Protein AF-A0A7U6KPA4-F1 (afdb_monomer)

Sequence (89 aa):
MRLYGEAHMRFHKLKLVDGEEAINNLDCAFEAKLEAFHSLYDVTQDGFDYFSHGDTALLILLRNAVHHRNHLLFKSWNQDIGLNNGYKK

Structure (mmCIF, N/CA/C/O backbone):
data_AF-A0A7U6KPA4-F1
#
_entry.id   AF-A0A7U6KPA4-F1
#
loop_
_atom_site.group_PDB
_atom_site.id
_atom_site.type_symbol
_atom_site.label_atom_id
_atom_site.label_alt_id
_atom_site.label_comp_id
_atom_site.label_asym_id
_atom_site.label_entity_id
_atom_site.label_seq_id
_atom_site.pdbx_PDB_ins_code
_atom_site.Cartn_x
_atom_site.Cartn_y
_atom_site.Cartn_z
_atom_site.occupancy
_atom_site.B_iso_or_equiv
_atom_site.auth_seq_id
_atom_site.auth_comp_id
_atom_site.auth_asym_id
_atom_site.auth_atom_id
_atom_site.pdbx_PDB_model_num
ATOM 1 N N . MET A 1 1 ? -2.487 -9.704 -4.444 1.00 77.38 1 MET A N 1
ATOM 2 C CA . MET A 1 1 ? -3.909 -9.267 -4.469 1.00 77.38 1 MET A CA 1
ATOM 3 C C . MET A 1 1 ? -4.797 -9.949 -3.427 1.00 77.38 1 MET A C 1
ATOM 5 O O . MET A 1 1 ? -5.559 -9.233 -2.790 1.00 77.38 1 MET A O 1
ATOM 9 N N . ARG A 1 2 ? -4.690 -11.273 -3.211 1.00 88.56 2 ARG A N 1
ATOM 10 C CA . ARG A 1 2 ? -5.539 -12.031 -2.267 1.00 88.56 2 ARG A CA 1
ATOM 11 C C . ARG A 1 2 ? -5.584 -11.453 -0.844 1.00 88.56 2 ARG A C 1
ATOM 13 O O . ARG A 1 2 ? -6.665 -11.140 -0.368 1.00 88.56 2 ARG A O 1
ATOM 20 N N . LEU A 1 3 ? -4.421 -11.256 -0.215 1.00 86.44 3 LEU A N 1
ATOM 21 C CA . LEU A 1 3 ? -4.321 -10.822 1.189 1.00 86.44 3 LEU A CA 1
ATOM 22 C C . LEU A 1 3 ? -5.057 -9.506 1.468 1.00 86.44 3 LEU A C 1
ATOM 24 O O . LEU A 1 3 ? -5.805 -9.406 2.430 1.00 86.44 3 LEU A O 1
ATOM 28 N N . TYR A 1 4 ? -4.917 -8.520 0.584 1.00 88.38 4 TYR A N 1
ATOM 29 C CA . TYR A 1 4 ? -5.654 -7.264 0.710 1.00 88.38 4 TYR A CA 1
ATOM 30 C C . TYR A 1 4 ? -7.161 -7.440 0.543 1.00 88.38 4 TYR A C 1
ATOM 32 O O . TYR A 1 4 ? -7.925 -6.812 1.263 1.00 88.38 4 TYR A O 1
ATOM 40 N N . GLY A 1 5 ? -7.599 -8.288 -0.393 1.00 89.00 5 GLY A N 1
ATOM 41 C CA . GLY A 1 5 ? -9.022 -8.593 -0.548 1.00 89.00 5 GLY A CA 1
ATOM 42 C C . GLY A 1 5 ? -9.594 -9.244 0.711 1.00 89.00 5 GLY A C 1
ATOM 43 O O . GLY A 1 5 ? -10.644 -8.837 1.195 1.00 89.00 5 GLY A O 1
ATOM 44 N N . GLU A 1 6 ? -8.872 -10.202 1.292 1.00 90.81 6 GLU A N 1
ATOM 45 C CA . GLU A 1 6 ? -9.257 -10.856 2.547 1.00 90.81 6 GLU A CA 1
ATOM 46 C C . GLU A 1 6 ? -9.297 -9.871 3.725 1.00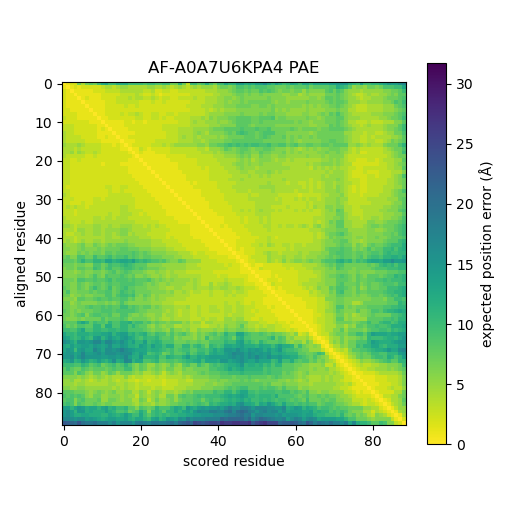 90.81 6 GLU A C 1
ATOM 48 O O . GLU A 1 6 ? -10.278 -9.858 4.472 1.00 90.81 6 GLU A O 1
ATOM 53 N N . ALA A 1 7 ? -8.277 -9.016 3.867 1.00 90.62 7 ALA A N 1
ATOM 54 C CA . ALA A 1 7 ? -8.233 -7.969 4.888 1.00 90.62 7 ALA A CA 1
ATOM 55 C C . ALA A 1 7 ? -9.405 -6.989 4.735 1.00 90.62 7 ALA A C 1
ATOM 57 O O . ALA A 1 7 ? -10.105 -6.702 5.704 1.00 90.62 7 ALA A O 1
ATOM 58 N N . HIS A 1 8 ? -9.691 -6.551 3.507 1.00 91.62 8 HIS A N 1
ATOM 59 C CA . HIS A 1 8 ? -10.805 -5.657 3.207 1.00 91.62 8 HIS A CA 1
ATOM 60 C C . HIS A 1 8 ? -12.165 -6.282 3.549 1.00 91.62 8 HIS A C 1
ATOM 62 O O . HIS A 1 8 ? -12.996 -5.647 4.193 1.00 91.62 8 HIS A O 1
ATOM 68 N N . MET A 1 9 ? -12.381 -7.554 3.199 1.00 92.44 9 MET A N 1
ATOM 69 C CA . MET A 1 9 ? -13.624 -8.271 3.520 1.00 92.44 9 MET A CA 1
ATOM 70 C C . MET A 1 9 ? -13.836 -8.438 5.031 1.00 92.44 9 MET A C 1
ATOM 72 O O . MET A 1 9 ? -14.971 -8.435 5.509 1.00 92.44 9 MET A O 1
ATOM 76 N N . ARG A 1 10 ? -12.753 -8.594 5.801 1.00 91.88 10 ARG A N 1
ATOM 77 C CA . ARG A 1 10 ? -12.805 -8.743 7.265 1.00 91.88 10 ARG A CA 1
ATOM 78 C C . ARG A 1 10 ? -12.860 -7.408 8.005 1.00 91.88 10 ARG A C 1
ATOM 80 O O . ARG A 1 10 ? -13.316 -7.384 9.148 1.00 91.88 10 ARG A O 1
ATOM 87 N N . PHE A 1 11 ? -12.462 -6.317 7.351 1.00 91.75 11 PHE A N 1
ATOM 88 C CA . PHE A 1 11 ? -12.306 -4.993 7.948 1.00 91.75 11 PHE A CA 1
ATOM 89 C C . PHE A 1 11 ? -13.534 -4.539 8.734 1.00 91.75 11 PHE A C 1
ATOM 91 O O . PHE A 1 11 ? -13.403 -4.139 9.884 1.00 91.75 11 PHE A O 1
ATOM 98 N 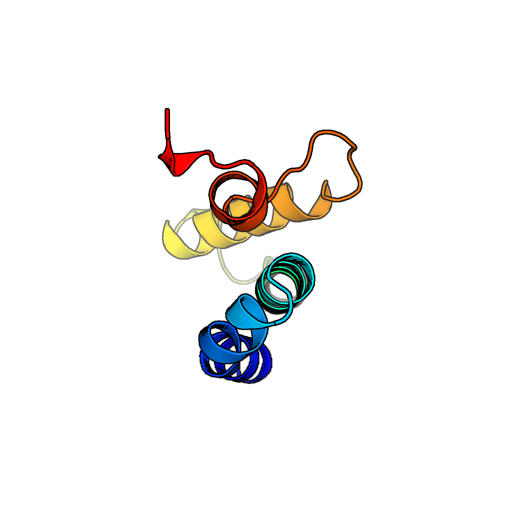N . HIS A 1 12 ? -14.737 -4.641 8.156 1.00 90.00 12 HIS A N 1
ATOM 99 C CA . HIS A 1 12 ? -15.951 -4.144 8.812 1.00 90.00 12 HIS A CA 1
ATOM 100 C C . HIS A 1 12 ? -16.223 -4.840 10.151 1.00 90.00 12 HIS A C 1
ATOM 102 O O . HIS A 1 12 ? -16.568 -4.181 11.125 1.00 90.00 12 HIS A O 1
ATOM 108 N N . LYS A 1 13 ? -16.028 -6.162 10.213 1.00 93.06 13 LYS A N 1
ATOM 109 C CA . LYS A 1 13 ? -16.232 -6.931 11.446 1.00 93.06 13 LYS A CA 1
ATOM 110 C C . LYS A 1 13 ? -15.140 -6.639 12.467 1.00 93.06 13 LYS A C 1
ATOM 112 O O . LYS A 1 13 ? -15.449 -6.441 13.635 1.00 93.06 13 LYS A O 1
ATOM 117 N N . LEU A 1 14 ? -13.884 -6.601 12.019 1.00 91.19 14 LEU A N 1
ATOM 118 C CA . LEU A 1 14 ? -12.743 -6.383 12.902 1.00 91.19 14 LEU A CA 1
ATOM 119 C C . LEU A 1 14 ? -12.760 -4.970 13.487 1.00 91.19 14 LEU A C 1
ATOM 121 O O . LEU A 1 14 ? -12.607 -4.830 14.687 1.00 91.19 14 LEU A O 1
ATOM 125 N N . LYS A 1 15 ? -13.091 -3.951 12.686 1.00 92.00 15 LYS A N 1
ATOM 126 C CA . LYS A 1 15 ? -13.168 -2.549 13.119 1.00 92.00 15 LYS A CA 1
ATOM 127 C C . LYS A 1 15 ? -14.139 -2.314 14.284 1.00 92.00 15 LYS A C 1
ATOM 129 O O . LYS A 1 15 ? -13.926 -1.394 15.065 1.00 92.00 15 LYS A O 1
ATOM 134 N N . LEU A 1 16 ? -15.214 -3.100 14.382 1.00 91.06 16 LEU A N 1
ATOM 135 C CA . LEU A 1 16 ? -16.190 -2.991 15.476 1.00 91.06 16 LEU A CA 1
ATOM 136 C C . LEU A 1 16 ? -15.646 -3.509 16.813 1.00 91.06 16 LEU A C 1
ATOM 138 O O . LEU A 1 16 ? -16.150 -3.119 17.861 1.00 91.06 16 LEU A O 1
ATOM 142 N N . VAL A 1 17 ? -14.655 -4.400 16.763 1.00 93.19 17 VAL A N 1
ATOM 143 C CA . VAL A 1 17 ? -14.010 -4.996 17.937 1.00 93.19 17 VAL A CA 1
ATOM 144 C C . VAL A 1 17 ? -12.720 -4.246 18.260 1.00 93.19 17 VAL A C 1
ATOM 146 O O . VAL A 1 17 ? -12.513 -3.843 19.399 1.00 93.19 17 VAL A O 1
ATOM 149 N N . ASP A 1 18 ? -11.890 -4.035 17.241 1.00 91.75 18 ASP A N 1
ATOM 150 C CA . ASP A 1 18 ? -10.595 -3.375 17.303 1.00 91.75 18 ASP A CA 1
ATOM 151 C C . ASP A 1 18 ? -10.346 -2.581 16.008 1.00 91.75 18 ASP A C 1
ATOM 153 O O . ASP A 1 18 ? -10.041 -3.123 14.939 1.00 91.75 18 ASP A O 1
ATOM 157 N N . GLY A 1 19 ? -10.531 -1.263 16.097 1.00 88.62 19 GLY A N 1
ATOM 158 C CA . GLY A 1 19 ? -10.337 -0.350 14.974 1.00 88.62 19 GLY A CA 1
ATOM 159 C C . GLY A 1 19 ? -8.875 -0.176 14.574 1.00 88.62 19 GLY A C 1
ATOM 160 O O . GLY A 1 19 ? -8.601 0.004 13.387 1.00 88.62 19 GLY A O 1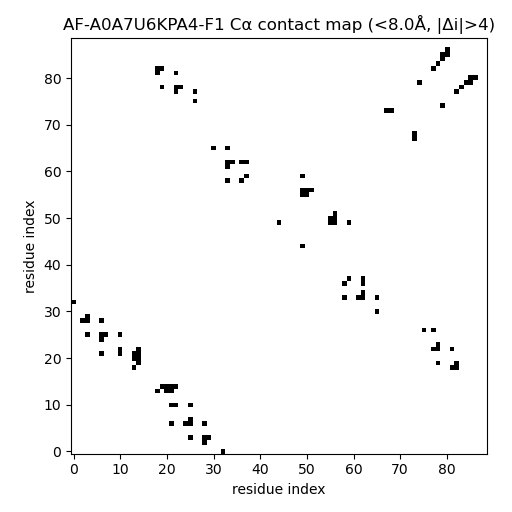
ATOM 161 N N . GLU A 1 20 ? -7.953 -0.238 15.534 1.00 89.50 20 GLU A N 1
ATOM 162 C CA . GLU A 1 20 ? -6.523 -0.045 15.294 1.00 89.50 20 GLU A CA 1
ATOM 163 C C . GLU A 1 20 ? -5.963 -1.233 14.515 1.00 89.50 20 GLU A C 1
ATOM 165 O O . GLU A 1 20 ? -5.398 -1.053 13.434 1.00 89.50 20 GLU A O 1
ATOM 170 N N . GLU A 1 21 ? 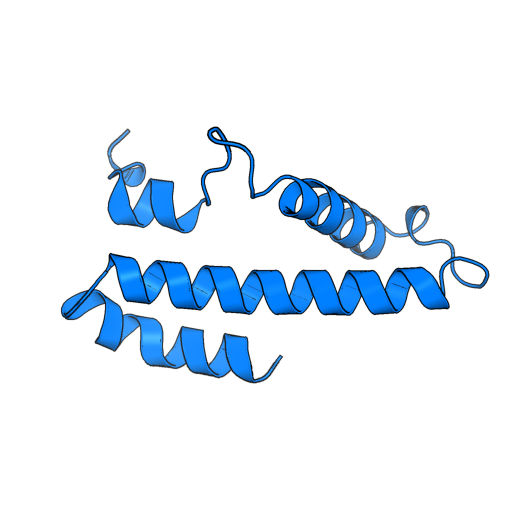-6.238 -2.448 14.987 1.00 89.38 21 GLU A N 1
ATOM 171 C CA . GLU A 1 21 ? -5.816 -3.685 14.331 1.00 89.38 21 GLU A CA 1
ATOM 172 C C . GLU A 1 21 ? -6.469 -3.845 12.947 1.00 89.38 21 GLU A C 1
ATOM 174 O O . GLU A 1 21 ? -5.832 -4.291 11.989 1.00 89.38 21 GLU A O 1
ATOM 179 N N . ALA A 1 22 ? -7.733 -3.434 12.785 1.00 91.56 22 ALA A N 1
ATOM 180 C CA . ALA A 1 22 ? -8.397 -3.444 11.482 1.00 91.56 22 ALA A CA 1
ATOM 181 C C . ALA A 1 22 ? -7.710 -2.527 10.458 1.00 91.56 22 ALA A C 1
ATOM 183 O O . ALA A 1 22 ? -7.544 -2.914 9.298 1.00 91.56 22 ALA A O 1
ATOM 184 N N . ILE A 1 23 ? -7.325 -1.320 10.876 1.00 90.25 23 ILE A N 1
ATOM 185 C CA . ILE A 1 23 ? -6.638 -0.341 10.026 1.00 90.25 23 ILE A CA 1
ATOM 186 C C . ILE A 1 23 ? -5.223 -0.814 9.705 1.00 90.25 23 ILE A C 1
ATOM 188 O O . ILE A 1 23 ? -4.852 -0.850 8.533 1.00 90.25 23 ILE A O 1
ATOM 192 N N . ASN A 1 24 ? -4.479 -1.261 10.716 1.00 89.56 24 ASN A N 1
ATOM 193 C CA . ASN A 1 24 ? -3.111 -1.736 10.556 1.00 89.56 24 ASN A CA 1
ATOM 194 C C . ASN A 1 24 ? -3.033 -2.925 9.582 1.00 89.56 24 ASN A C 1
ATOM 196 O O . ASN A 1 24 ? -2.211 -2.938 8.670 1.00 89.56 24 ASN A O 1
ATOM 200 N N . ASN A 1 25 ? -3.961 -3.882 9.688 1.00 90.31 25 ASN A N 1
ATOM 201 C CA . ASN A 1 25 ? -4.032 -5.016 8.764 1.00 90.31 25 ASN A CA 1
ATOM 202 C C . ASN A 1 25 ? -4.294 -4.598 7.311 1.00 90.31 25 ASN A C 1
ATOM 204 O O . ASN A 1 25 ? -3.724 -5.177 6.381 1.00 90.31 25 ASN A O 1
ATOM 208 N N . LEU A 1 26 ? -5.167 -3.610 7.097 1.00 90.12 26 LEU A N 1
ATOM 209 C CA . LEU A 1 26 ? -5.468 -3.114 5.757 1.00 90.12 26 LEU A CA 1
ATOM 210 C C . LEU A 1 26 ? -4.267 -2.370 5.156 1.00 90.12 26 LEU A C 1
ATOM 212 O O . LEU A 1 26 ? -3.949 -2.579 3.982 1.00 90.12 26 LEU A O 1
ATOM 216 N N . ASP A 1 27 ? -3.594 -1.555 5.969 1.00 88.19 27 ASP A N 1
ATOM 217 C CA . ASP A 1 27 ? -2.405 -0.800 5.579 1.00 88.19 27 ASP A CA 1
ATOM 218 C C . ASP A 1 27 ? -1.241 -1.743 5.253 1.00 88.19 27 ASP A C 1
ATOM 220 O O . ASP A 1 27 ? -0.721 -1.697 4.138 1.00 88.19 27 ASP A O 1
ATOM 224 N N . CYS A 1 28 ? -0.917 -2.699 6.130 1.00 87.69 28 CYS A N 1
ATOM 225 C CA . CYS A 1 28 ? 0.117 -3.706 5.870 1.00 87.69 28 CYS A CA 1
ATOM 226 C C . CYS A 1 28 ? -0.171 -4.540 4.611 1.00 87.69 28 CYS A C 1
ATOM 228 O O . CYS A 1 28 ? 0.734 -4.837 3.828 1.00 87.69 28 CYS A O 1
ATOM 230 N N . ALA A 1 29 ? -1.433 -4.905 4.360 1.00 89.88 29 ALA A N 1
ATOM 231 C CA . ALA A 1 29 ? -1.791 -5.642 3.150 1.00 89.88 29 ALA A CA 1
ATOM 232 C C . ALA A 1 29 ? -1.665 -4.797 1.868 1.00 89.88 29 ALA A C 1
ATOM 234 O O . ALA A 1 29 ? -1.469 -5.357 0.783 1.00 89.88 29 ALA A O 1
ATOM 235 N N . PHE A 1 30 ? -1.805 -3.472 1.962 1.00 86.62 30 PHE A N 1
ATOM 236 C CA . PHE A 1 30 ? -1.555 -2.550 0.855 1.00 86.62 30 PHE A CA 1
ATOM 237 C C . PHE A 1 30 ? -0.054 -2.339 0.634 1.00 86.62 30 PHE A C 1
ATOM 239 O O . PHE A 1 30 ? 0.405 -2.435 -0.503 1.00 86.62 30 PHE A O 1
ATOM 246 N N . GLU A 1 31 ? 0.719 -2.160 1.706 1.00 85.50 31 GLU A N 1
ATOM 247 C CA . GLU A 1 31 ? 2.184 -2.076 1.660 1.00 85.50 31 GLU A CA 1
ATOM 248 C C . GLU A 1 31 ? 2.793 -3.306 0.981 1.00 85.50 31 GLU A C 1
ATOM 250 O O . GLU A 1 31 ? 3.584 -3.171 0.052 1.00 85.50 31 GLU A O 1
ATOM 255 N N . ALA A 1 32 ? 2.339 -4.510 1.340 1.00 87.25 32 ALA A N 1
ATOM 256 C CA . ALA A 1 32 ? 2.798 -5.746 0.709 1.00 87.25 32 ALA A CA 1
ATOM 257 C C . ALA A 1 32 ? 2.554 -5.781 -0.815 1.00 87.25 32 ALA A C 1
ATOM 259 O O . ALA A 1 32 ? 3.287 -6.448 -1.546 1.00 87.25 32 ALA A O 1
ATOM 260 N N . LYS A 1 33 ? 1.536 -5.070 -1.328 1.00 86.38 33 LYS A N 1
ATOM 261 C CA . LYS A 1 33 ? 1.349 -4.921 -2.782 1.00 86.38 33 LYS A CA 1
ATOM 262 C C . LYS A 1 33 ? 2.378 -3.980 -3.382 1.00 86.38 33 LYS A C 1
ATOM 264 O O . LYS A 1 33 ? 2.903 -4.287 -4.446 1.00 86.38 33 LYS A O 1
ATOM 269 N N . LEU A 1 34 ? 2.621 -2.841 -2.740 1.00 85.94 34 LEU A N 1
ATOM 270 C CA . LEU A 1 34 ? 3.601 -1.868 -3.214 1.00 85.94 34 LEU A CA 1
ATOM 271 C C . LEU A 1 34 ? 5.010 -2.464 -3.212 1.00 85.94 34 LEU A C 1
ATOM 273 O O . LEU A 1 34 ? 5.749 -2.244 -4.164 1.00 85.94 34 LEU A O 1
ATOM 277 N N . GLU A 1 35 ? 5.337 -3.304 -2.229 1.00 84.69 35 GLU A N 1
ATOM 278 C CA . GLU A 1 35 ? 6.603 -4.042 -2.207 1.00 84.69 35 GLU A CA 1
ATOM 279 C C . GLU A 1 35 ? 6.695 -5.065 -3.351 1.00 84.69 35 GLU A C 1
ATOM 281 O O . GLU A 1 35 ? 7.727 -5.194 -4.001 1.00 84.69 35 GLU A O 1
ATOM 286 N N . ALA A 1 36 ? 5.598 -5.748 -3.690 1.00 86.75 36 ALA A N 1
ATOM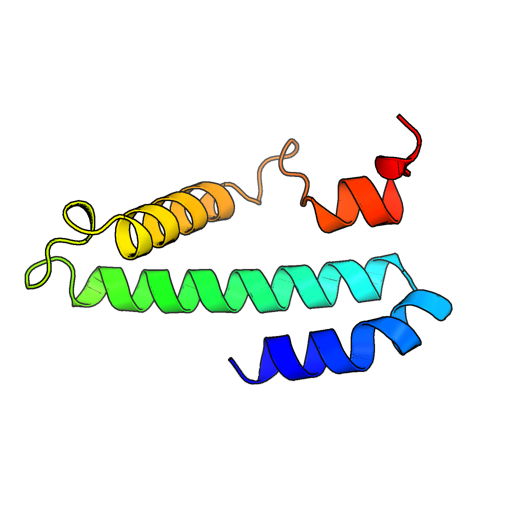 287 C CA . ALA A 1 36 ? 5.586 -6.624 -4.861 1.00 86.75 36 ALA A CA 1
ATOM 288 C C . ALA A 1 36 ? 5.771 -5.842 -6.180 1.00 86.75 36 ALA A C 1
ATOM 290 O O . ALA A 1 36 ? 6.445 -6.323 -7.089 1.00 86.75 36 ALA A O 1
ATOM 291 N N . PHE A 1 37 ? 5.205 -4.632 -6.287 1.00 85.25 37 PHE A N 1
ATOM 292 C CA . PHE A 1 37 ? 5.445 -3.742 -7.430 1.00 85.25 37 PHE A CA 1
ATOM 293 C C . PHE A 1 37 ? 6.883 -3.232 -7.480 1.00 85.25 37 PHE A C 1
ATOM 295 O O . PHE A 1 37 ? 7.437 -3.110 -8.568 1.00 85.25 37 PHE A O 1
ATOM 302 N N . HIS A 1 38 ? 7.491 -2.976 -6.324 1.00 84.12 38 HIS A N 1
ATOM 303 C CA . HIS A 1 38 ? 8.902 -2.632 -6.216 1.00 84.12 38 HIS A CA 1
ATOM 30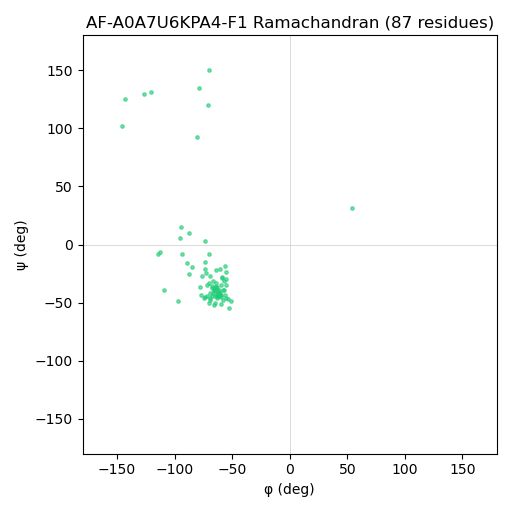4 C C . HIS A 1 38 ? 9.780 -3.758 -6.770 1.00 84.12 38 HIS A C 1
ATOM 306 O O . HIS A 1 38 ? 10.567 -3.519 -7.678 1.00 84.12 38 HIS A O 1
ATOM 312 N N . SER A 1 39 ? 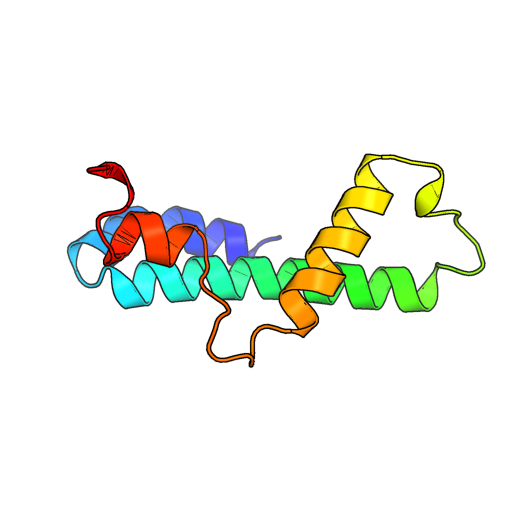9.565 -4.997 -6.314 1.00 86.38 39 SER A N 1
ATOM 313 C CA . SER A 1 39 ? 10.297 -6.156 -6.836 1.00 86.38 39 SER A CA 1
ATOM 314 C C . SER A 1 39 ? 10.086 -6.356 -8.339 1.00 86.38 39 SER A C 1
ATOM 316 O O . SER A 1 39 ? 11.001 -6.784 -9.034 1.00 86.38 39 SER A O 1
ATOM 318 N N . LEU A 1 40 ? 8.888 -6.055 -8.855 1.00 88.31 40 LEU A N 1
ATOM 319 C CA . LEU A 1 40 ? 8.625 -6.109 -10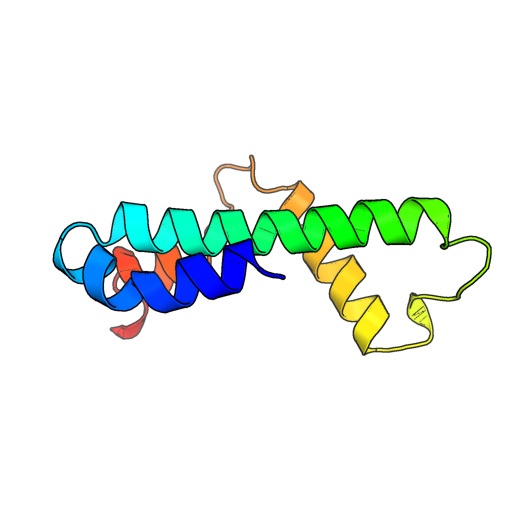.292 1.00 88.31 40 LEU A CA 1
ATOM 320 C C . LEU A 1 40 ? 9.445 -5.052 -11.039 1.00 88.31 40 LEU A C 1
ATOM 322 O O . LEU A 1 40 ? 10.157 -5.415 -11.966 1.00 88.31 40 LEU A O 1
ATOM 326 N N . TYR A 1 41 ? 9.365 -3.788 -10.612 1.00 87.81 41 TYR A N 1
ATOM 327 C CA . TYR A 1 41 ? 10.108 -2.670 -11.199 1.00 87.81 41 TYR A CA 1
ATOM 328 C C . TYR A 1 41 ? 11.612 -2.950 -11.254 1.00 87.81 41 TYR A C 1
ATOM 330 O O . TYR A 1 41 ? 12.223 -2.771 -12.305 1.00 87.81 41 TYR A O 1
ATOM 338 N N . ASP A 1 42 ? 12.192 -3.446 -10.157 1.00 87.62 42 ASP A N 1
ATOM 339 C CA . ASP A 1 42 ? 13.631 -3.709 -10.069 1.00 87.62 42 ASP A CA 1
ATOM 340 C C . ASP A 1 42 ? 14.130 -4.632 -11.188 1.00 87.62 42 ASP A C 1
ATOM 342 O O . ASP A 1 42 ? 15.237 -4.444 -11.692 1.00 87.62 42 ASP A O 1
ATOM 346 N N . VAL A 1 43 ? 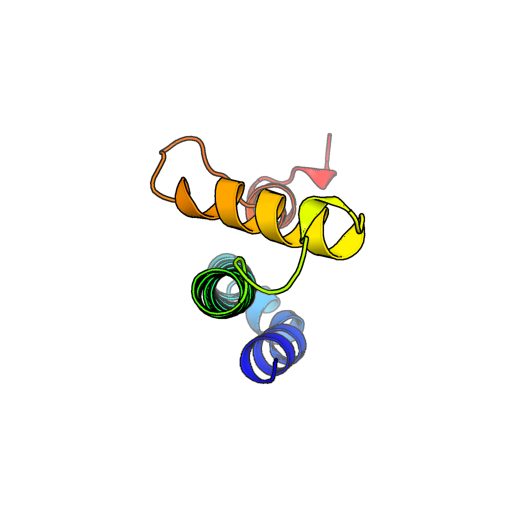13.303 -5.597 -11.601 1.00 92.56 43 VAL A N 1
ATOM 347 C CA . VAL A 1 43 ? 13.640 -6.604 -12.617 1.00 92.56 43 VAL A CA 1
ATOM 348 C C . VAL A 1 43 ? 13.336 -6.129 -14.044 1.00 92.56 43 VAL A C 1
ATOM 350 O O . VAL A 1 43 ? 13.933 -6.630 -14.995 1.00 92.56 43 VAL A O 1
ATOM 353 N N . THR A 1 44 ? 12.403 -5.196 -14.229 1.00 93.06 44 THR A N 1
ATOM 354 C CA . THR A 1 44 ? 11.863 -4.834 -15.554 1.00 93.06 44 THR A CA 1
ATOM 355 C C . THR A 1 44 ? 12.197 -3.416 -16.010 1.00 93.06 44 THR A C 1
ATOM 357 O O . THR A 1 44 ? 11.931 -3.096 -17.169 1.00 93.06 44 THR A O 1
ATOM 360 N N . GLN A 1 45 ? 12.777 -2.573 -15.150 1.00 89.56 45 GLN A N 1
ATOM 361 C CA . GLN A 1 45 ? 13.072 -1.162 -15.445 1.00 89.56 45 GLN A CA 1
ATOM 362 C C . GLN A 1 45 ? 13.931 -0.947 -16.703 1.00 89.56 45 GLN A C 1
ATOM 364 O O . GLN A 1 45 ? 13.751 0.047 -17.398 1.00 89.56 45 GLN A O 1
ATOM 369 N N . ASP A 1 46 ? 14.801 -1.898 -17.051 1.00 92.56 46 ASP A N 1
ATOM 370 C CA . ASP A 1 46 ? 15.653 -1.808 -18.246 1.00 92.56 46 ASP A CA 1
ATOM 371 C C . ASP A 1 46 ? 14.880 -2.030 -19.560 1.00 92.56 46 ASP A C 1
ATOM 373 O O . ASP A 1 46 ? 15.339 -1.644 -20.635 1.00 92.56 46 ASP A O 1
ATOM 377 N N . GLY A 1 47 ? 13.711 -2.676 -19.490 1.00 93.06 47 GLY A N 1
ATOM 378 C CA . GLY A 1 47 ? 12.905 -3.071 -20.650 1.00 93.06 47 GLY A CA 1
ATOM 379 C C . GLY A 1 47 ? 11.567 -2.344 -20.782 1.00 93.06 47 GLY A C 1
ATOM 380 O O . GLY A 1 47 ? 10.870 -2.542 -21.778 1.00 93.06 47 GLY A O 1
ATOM 381 N N . PHE A 1 48 ? 11.183 -1.528 -19.799 1.00 91.44 48 PHE A N 1
ATOM 382 C CA . PHE A 1 48 ? 9.919 -0.796 -19.795 1.00 91.44 48 PHE A CA 1
ATOM 383 C C . PHE A 1 48 ? 10.098 0.596 -19.185 1.00 91.44 48 PHE A C 1
ATOM 385 O O . PHE A 1 48 ? 10.534 0.730 -18.045 1.00 91.44 48 PHE A O 1
ATOM 392 N N . ASP A 1 49 ? 9.711 1.640 -19.921 1.00 91.62 49 ASP A N 1
ATOM 393 C CA . ASP A 1 49 ? 9.743 3.014 -19.416 1.00 91.62 49 ASP A CA 1
ATOM 394 C C . ASP A 1 49 ? 8.520 3.295 -18.529 1.00 91.62 49 ASP A C 1
ATOM 396 O O . ASP A 1 49 ? 7.452 3.715 -18.988 1.00 91.62 49 ASP A O 1
ATOM 400 N N . TYR A 1 50 ? 8.698 3.083 -17.227 1.00 90.44 50 TYR A N 1
ATOM 401 C CA . TYR A 1 50 ? 7.673 3.310 -16.210 1.00 90.44 50 TYR A CA 1
ATOM 402 C C . TYR A 1 50 ? 7.233 4.774 -16.069 1.00 90.44 50 TYR A C 1
ATOM 404 O O . TYR A 1 50 ? 6.138 5.018 -15.563 1.00 90.44 50 TYR A O 1
ATOM 412 N N . PHE A 1 51 ? 8.044 5.749 -16.481 1.00 90.00 51 PHE A N 1
ATOM 413 C CA . PHE A 1 51 ? 7.708 7.170 -16.336 1.00 90.00 51 PHE A CA 1
ATOM 414 C C . PHE A 1 51 ? 6.938 7.721 -17.537 1.00 90.00 51 PHE A C 1
ATOM 416 O O . PHE A 1 51 ? 6.290 8.761 -17.423 1.00 90.00 51 PHE A O 1
ATOM 423 N N . SER A 1 52 ? 6.947 7.003 -18.662 1.00 94.19 52 SER A N 1
ATOM 424 C CA . SER A 1 52 ? 6.146 7.345 -19.842 1.00 94.19 52 SER A CA 1
ATOM 425 C C . SER A 1 52 ? 4.641 7.068 -19.689 1.00 94.19 52 SER A C 1
ATOM 427 O O . SER A 1 52 ? 3.848 7.609 -20.461 1.00 94.19 52 SER A O 1
ATOM 429 N N . HIS A 1 53 ? 4.224 6.293 -18.677 1.00 91.62 53 HIS A N 1
ATOM 430 C CA . HIS A 1 53 ? 2.814 5.992 -18.403 1.00 91.62 53 HIS A CA 1
ATOM 431 C C . HIS A 1 53 ? 2.414 6.471 -17.001 1.00 91.62 53 HIS A C 1
ATOM 433 O O . HIS A 1 53 ? 3.106 6.231 -16.010 1.00 91.62 53 HIS A O 1
ATOM 439 N N . GLY A 1 54 ? 1.291 7.190 -16.908 1.00 90.31 54 GLY A N 1
ATOM 440 C CA . GLY A 1 54 ? 0.886 7.863 -15.669 1.00 90.31 54 GLY A CA 1
ATOM 441 C C . GLY A 1 54 ? 0.526 6.909 -14.525 1.00 90.31 54 GLY A C 1
ATOM 442 O O . GLY A 1 54 ? 0.760 7.219 -13.359 1.00 90.31 54 GLY A O 1
ATOM 443 N N . ASP A 1 55 ? -0.009 5.737 -14.847 1.00 87.75 55 ASP A N 1
ATOM 444 C CA . ASP A 1 55 ? -0.340 4.676 -13.897 1.00 87.75 55 ASP A CA 1
ATOM 445 C C . ASP A 1 55 ? 0.914 4.034 -13.290 1.00 87.75 55 ASP A C 1
ATOM 447 O O . ASP A 1 55 ? 1.014 3.895 -12.069 1.00 87.75 55 ASP A O 1
ATOM 451 N N . THR A 1 56 ? 1.907 3.700 -14.112 1.00 88.94 56 THR A N 1
ATOM 452 C CA . THR A 1 56 ? 3.168 3.117 -13.640 1.00 88.94 56 THR A CA 1
ATOM 453 C C . THR A 1 56 ? 4.038 4.139 -12.916 1.00 88.94 56 THR A C 1
ATOM 455 O O . THR A 1 56 ? 4.646 3.807 -11.896 1.00 88.94 56 THR A O 1
ATOM 458 N N . ALA A 1 57 ? 4.018 5.401 -13.352 1.00 89.50 57 ALA A N 1
ATOM 459 C CA . ALA A 1 57 ? 4.674 6.499 -12.650 1.00 89.50 57 ALA A CA 1
ATOM 460 C C . ALA A 1 57 ? 4.067 6.717 -11.252 1.00 89.50 57 ALA A C 1
ATOM 462 O O . ALA A 1 57 ? 4.797 6.885 -10.271 1.00 89.50 57 ALA A O 1
ATOM 463 N N . LEU A 1 58 ? 2.733 6.651 -11.133 1.00 87.19 58 LEU A N 1
ATOM 464 C CA . LEU A 1 58 ? 2.037 6.728 -9.846 1.00 87.19 58 LEU A CA 1
ATOM 465 C C . LEU A 1 58 ? 2.438 5.577 -8.913 1.00 87.19 58 LEU A C 1
ATOM 467 O O . LEU A 1 58 ? 2.671 5.808 -7.726 1.00 87.19 58 LEU A O 1
ATOM 471 N N . LEU A 1 59 ? 2.551 4.350 -9.431 1.00 84.25 59 LEU A N 1
ATOM 472 C CA . LEU A 1 59 ? 2.973 3.192 -8.635 1.00 84.25 59 LEU A CA 1
ATOM 473 C C . LEU A 1 59 ? 4.395 3.358 -8.077 1.00 84.25 59 LEU A C 1
ATOM 475 O O . LEU A 1 59 ? 4.616 3.069 -6.899 1.00 84.25 59 LEU A O 1
ATOM 479 N N . ILE A 1 60 ? 5.334 3.882 -8.871 1.00 83.88 60 ILE A N 1
ATOM 480 C CA . ILE A 1 60 ? 6.698 4.182 -8.403 1.00 83.88 60 ILE A CA 1
ATOM 481 C C . ILE A 1 60 ? 6.682 5.259 -7.315 1.00 83.88 60 ILE A C 1
ATOM 483 O O . ILE A 1 60 ? 7.363 5.127 -6.296 1.00 83.88 60 ILE A O 1
ATOM 487 N N . LEU A 1 61 ? 5.888 6.315 -7.496 1.00 83.50 61 LEU A N 1
ATOM 488 C CA . LEU A 1 61 ? 5.784 7.397 -6.519 1.00 83.50 61 LEU A CA 1
ATOM 489 C C . LEU A 1 61 ? 5.225 6.900 -5.177 1.00 83.50 61 LEU A C 1
ATOM 491 O O . LEU A 1 61 ? 5.782 7.208 -4.121 1.00 83.50 61 LEU A O 1
ATOM 495 N N . LEU A 1 62 ? 4.169 6.082 -5.215 1.00 81.12 62 LEU A N 1
ATOM 496 C CA . LEU A 1 62 ? 3.591 5.452 -4.025 1.00 81.12 62 LEU A CA 1
ATOM 497 C C . LEU A 1 62 ? 4.596 4.525 -3.326 1.00 81.12 62 LEU A C 1
ATOM 499 O O . LEU A 1 62 ? 4.724 4.582 -2.104 1.00 81.12 62 LEU A O 1
ATOM 503 N N . ARG A 1 63 ? 5.359 3.726 -4.084 1.00 79.62 63 ARG A N 1
ATOM 504 C CA . ARG A 1 63 ? 6.458 2.903 -3.548 1.00 79.62 63 ARG A CA 1
ATOM 505 C C . ARG A 1 63 ? 7.503 3.759 -2.833 1.00 79.62 63 ARG A C 1
ATOM 507 O O . ARG A 1 63 ? 7.880 3.446 -1.705 1.00 79.62 63 ARG A O 1
ATOM 514 N N . ASN A 1 64 ? 7.951 4.851 -3.455 1.00 77.19 64 ASN A N 1
ATOM 515 C CA . ASN A 1 64 ? 8.973 5.734 -2.882 1.00 77.19 64 ASN A CA 1
ATOM 516 C C . ASN A 1 64 ? 8.506 6.359 -1.561 1.00 77.19 64 ASN A C 1
ATOM 518 O O . ASN A 1 64 ? 9.283 6.445 -0.613 1.00 77.19 64 ASN A O 1
ATOM 522 N N . ALA A 1 65 ? 7.230 6.742 -1.473 1.00 73.38 65 ALA A N 1
ATOM 523 C CA . ALA A 1 65 ? 6.650 7.286 -0.249 1.00 73.38 65 ALA A CA 1
ATOM 524 C C . ALA A 1 65 ? 6.611 6.256 0.897 1.00 73.38 65 ALA A C 1
ATOM 526 O O . ALA A 1 65 ? 6.901 6.600 2.043 1.00 73.38 65 ALA A O 1
ATOM 527 N N . VAL A 1 66 ? 6.300 4.990 0.598 1.00 72.00 66 VAL A N 1
ATOM 528 C CA . VAL A 1 66 ? 6.197 3.917 1.605 1.00 72.00 66 VAL A CA 1
ATOM 529 C C . VAL A 1 66 ? 7.564 3.424 2.088 1.00 72.00 66 VAL A C 1
ATOM 531 O O . VAL A 1 66 ? 7.697 3.038 3.248 1.00 72.00 66 VAL A O 1
ATOM 534 N N . HIS A 1 67 ? 8.618 3.527 1.274 1.00 69.62 67 HIS A N 1
ATOM 535 C CA . HIS A 1 67 ? 9.984 3.197 1.705 1.00 69.62 67 HIS A CA 1
ATOM 536 C C . HIS A 1 67 ? 10.467 4.067 2.892 1.00 69.62 67 HIS A C 1
ATOM 538 O O . HIS A 1 67 ? 11.334 3.661 3.664 1.00 69.62 67 HIS A O 1
ATOM 544 N N . HIS A 1 68 ? 9.860 5.240 3.105 1.00 67.19 68 HIS A N 1
ATOM 545 C CA . HIS A 1 68 ? 10.129 6.120 4.247 1.00 67.19 68 HIS A CA 1
ATOM 546 C C . HIS A 1 68 ? 9.170 5.920 5.443 1.00 67.19 68 HIS A C 1
ATOM 548 O O . HIS A 1 68 ? 9.156 6.747 6.354 1.00 67.19 68 HIS A O 1
ATOM 554 N N . ARG A 1 69 ? 8.403 4.816 5.500 1.00 66.38 69 ARG A N 1
ATOM 555 C CA . ARG A 1 69 ? 7.401 4.546 6.560 1.00 66.38 69 ARG A CA 1
ATOM 556 C C . ARG A 1 69 ? 7.944 4.501 7.985 1.00 66.38 69 ARG A C 1
ATOM 558 O O . ARG A 1 69 ? 7.229 4.836 8.919 1.00 66.38 69 ARG A O 1
ATOM 565 N N . ASN A 1 70 ? 9.211 4.128 8.165 1.00 63.38 70 ASN A N 1
ATOM 566 C CA . ASN A 1 70 ? 9.842 4.089 9.490 1.00 63.38 70 ASN A CA 1
ATOM 567 C C . ASN A 1 70 ? 10.165 5.492 10.035 1.00 63.38 70 ASN A C 1
ATOM 569 O O . ASN A 1 70 ? 10.771 5.626 11.098 1.00 63.38 70 ASN A O 1
ATOM 573 N N . HIS A 1 71 ? 9.793 6.547 9.309 1.00 70.38 71 HIS A N 1
ATOM 574 C CA . HIS A 1 71 ? 9.902 7.911 9.782 1.00 70.38 71 HIS A CA 1
ATOM 575 C C . HIS A 1 71 ? 8.754 8.242 10.744 1.00 70.38 71 HIS A C 1
ATOM 577 O O . HIS A 1 71 ? 7.589 8.019 10.433 1.00 70.38 71 HIS A O 1
ATOM 583 N N . LEU A 1 72 ? 9.068 8.878 11.876 1.00 66.88 72 LEU A N 1
ATOM 584 C CA . LEU A 1 72 ? 8.107 9.256 12.930 1.00 66.88 72 LEU A CA 1
ATOM 585 C C . LEU A 1 72 ? 6.938 10.142 12.449 1.00 66.88 72 LEU A C 1
ATOM 587 O O . LEU A 1 72 ? 5.936 10.279 13.144 1.00 66.88 72 LEU A O 1
ATOM 591 N N . LEU A 1 73 ? 7.080 10.778 11.283 1.00 68.19 73 LEU A N 1
ATOM 592 C CA . LEU A 1 73 ? 6.051 11.633 10.675 1.00 68.19 73 LEU A CA 1
ATOM 593 C C . LEU A 1 73 ? 5.150 10.895 9.682 1.00 68.19 73 LEU A C 1
ATOM 595 O O . LEU A 1 73 ? 4.178 11.482 9.206 1.00 68.19 73 LEU A O 1
ATOM 599 N N . PHE A 1 74 ? 5.469 9.650 9.333 1.00 72.56 74 PHE A N 1
ATOM 600 C CA . PHE A 1 74 ? 4.629 8.882 8.433 1.00 72.56 74 PHE A CA 1
ATOM 601 C C . PHE A 1 74 ? 3.339 8.499 9.161 1.00 72.56 74 PHE A C 1
ATOM 603 O O . PHE A 1 74 ? 3.360 7.830 10.192 1.00 72.56 74 PHE A O 1
ATOM 610 N N . LYS A 1 75 ? 2.209 8.947 8.619 1.00 74.12 75 LYS A N 1
ATOM 611 C CA . LYS A 1 75 ? 0.873 8.548 9.056 1.00 74.12 75 LYS A CA 1
ATOM 612 C C . LYS A 1 75 ? 0.113 8.058 7.843 1.00 74.12 75 LYS A C 1
ATOM 614 O O . LYS A 1 75 ? 0.062 8.757 6.829 1.00 74.12 75 LYS A O 1
ATOM 619 N N . SER A 1 76 ? -0.485 6.876 7.947 1.00 79.81 76 SER A N 1
ATOM 620 C CA . SER A 1 76 ? -1.381 6.419 6.894 1.00 79.81 76 SER A CA 1
ATOM 621 C C . SER A 1 76 ? -2.659 7.259 6.906 1.00 79.81 76 SER A C 1
ATOM 623 O O . SER A 1 76 ? -3.124 7.736 7.945 1.00 79.81 76 SER A O 1
ATOM 625 N N . TRP A 1 77 ? -3.263 7.418 5.732 1.00 82.94 77 TRP A N 1
ATOM 626 C CA . TRP A 1 77 ? -4.565 8.067 5.602 1.00 82.94 77 TRP A CA 1
ATOM 627 C C . TRP A 1 77 ? -5.643 7.371 6.445 1.00 82.94 77 TRP A C 1
ATOM 629 O O . TRP A 1 77 ? -6.474 8.027 7.074 1.00 82.94 77 TRP A O 1
ATOM 639 N N . ASN A 1 78 ? -5.606 6.036 6.493 1.00 85.94 78 ASN A N 1
ATOM 640 C CA . ASN A 1 78 ? -6.569 5.244 7.249 1.00 85.94 78 ASN A CA 1
ATOM 641 C C . ASN A 1 78 ? -6.419 5.457 8.756 1.00 85.94 78 ASN A C 1
ATOM 643 O O . ASN A 1 78 ? -7.433 5.543 9.444 1.00 85.94 78 ASN A O 1
ATOM 647 N N . GLN A 1 79 ? -5.194 5.609 9.267 1.00 84.75 79 GLN A N 1
ATOM 648 C CA . GLN A 1 79 ? -4.963 6.002 10.657 1.00 84.75 79 GLN A CA 1
ATOM 649 C C . GLN A 1 79 ? -5.479 7.418 10.930 1.00 84.75 79 GLN A C 1
ATOM 651 O O . GLN A 1 79 ? -6.153 7.643 11.936 1.00 84.75 79 GLN A O 1
ATOM 656 N N . ASP A 1 80 ? -5.211 8.375 10.040 1.00 85.12 80 ASP A N 1
ATOM 657 C CA . ASP A 1 80 ? -5.593 9.767 10.286 1.00 85.12 80 ASP A CA 1
ATOM 658 C C . ASP A 1 80 ? -7.113 9.976 10.276 1.00 85.12 80 ASP A C 1
ATOM 660 O O . ASP A 1 80 ? -7.691 10.580 11.183 1.00 85.12 80 ASP A O 1
ATOM 664 N N . ILE A 1 81 ? -7.802 9.390 9.301 1.00 84.94 81 ILE A N 1
ATOM 665 C CA . ILE A 1 81 ? -9.263 9.445 9.251 1.00 84.94 81 ILE A CA 1
ATOM 666 C C . ILE A 1 81 ? -9.888 8.512 10.288 1.00 84.94 81 ILE A C 1
ATOM 668 O O . ILE A 1 81 ? -10.822 8.902 10.985 1.00 84.94 81 ILE A O 1
ATOM 672 N N . GLY A 1 82 ? -9.406 7.277 10.390 1.00 80.25 82 GLY A N 1
ATOM 673 C CA . GLY A 1 82 ? -10.053 6.226 11.168 1.00 80.25 82 GLY A CA 1
ATOM 674 C C . GLY A 1 82 ? -9.829 6.314 12.675 1.00 80.25 82 GLY A C 1
ATOM 675 O O . GLY A 1 82 ? -10.760 6.018 13.421 1.00 80.25 82 GLY A O 1
ATOM 676 N N . LEU A 1 83 ? -8.639 6.734 13.119 1.00 81.56 83 LEU A N 1
ATOM 677 C CA . LEU A 1 83 ? -8.258 6.780 14.538 1.00 81.56 83 LEU A CA 1
ATOM 678 C C . LEU A 1 83 ? -8.158 8.215 15.068 1.00 81.56 83 LEU A C 1
ATOM 680 O O . LEU A 1 83 ? -8.625 8.491 16.172 1.00 81.56 83 LEU A O 1
ATOM 684 N N . ASN A 1 84 ? -7.635 9.159 14.276 1.00 80.62 84 ASN A N 1
ATOM 685 C CA . ASN A 1 84 ? -7.427 10.543 14.733 1.00 80.62 84 ASN A CA 1
ATOM 686 C C . ASN A 1 84 ? -8.650 11.459 14.540 1.00 80.62 84 ASN A C 1
ATOM 688 O O . ASN A 1 84 ? -8.545 12.671 14.725 1.00 80.62 84 ASN A O 1
ATOM 692 N N . ASN A 1 85 ? -9.817 10.911 14.179 1.00 76.12 85 ASN A N 1
ATOM 693 C CA . ASN A 1 85 ? -11.025 11.679 13.857 1.00 76.12 85 ASN A CA 1
ATOM 694 C C . ASN A 1 85 ? -10.809 12.748 12.767 1.00 76.12 85 ASN A C 1
ATOM 696 O O . ASN A 1 85 ? -11.491 13.775 12.776 1.00 76.12 85 ASN A O 1
ATOM 700 N N . GLY A 1 86 ? -9.900 12.519 11.811 1.00 71.06 86 GLY A N 1
ATOM 701 C CA . GLY A 1 86 ? -9.602 13.475 10.738 1.00 71.06 86 GLY A CA 1
ATOM 702 C C . GLY A 1 86 ? -10.826 13.896 9.911 1.00 71.06 86 GLY A C 1
ATOM 703 O O . GLY A 1 86 ? -10.854 15.002 9.385 1.00 71.06 86 GLY A O 1
ATOM 704 N N . TYR A 1 87 ? -11.882 13.073 9.874 1.00 73.56 87 TYR A N 1
ATOM 705 C CA . TYR A 1 87 ? -13.161 13.385 9.218 1.00 73.56 87 TYR A CA 1
ATOM 706 C C . TYR A 1 87 ? -14.009 14.462 9.920 1.00 73.56 87 TYR A C 1
ATOM 708 O O . TYR A 1 87 ? -15.045 14.844 9.387 1.00 73.56 87 TYR A O 1
ATOM 716 N N . LYS A 1 88 ? -13.631 14.911 11.126 1.00 69.94 88 LYS A N 1
ATOM 717 C CA . LYS A 1 88 ? -14.355 15.949 11.886 1.00 69.94 88 LYS A CA 1
ATOM 718 C C . LYS A 1 88 ? -13.790 17.365 11.690 1.00 69.94 88 LYS A C 1
ATOM 720 O O . LYS A 1 88 ? -14.221 18.266 12.406 1.00 69.94 88 LYS A O 1
ATOM 725 N N . LYS A 1 89 ? -12.807 17.543 10.802 1.00 54.97 89 LYS A N 1
ATOM 726 C CA . LYS A 1 89 ? -12.233 18.853 10.461 1.00 54.97 89 LYS A CA 1
ATOM 727 C C . LYS A 1 89 ? -13.042 19.581 9.399 1.00 54.97 89 LYS A C 1
ATOM 729 O O . LYS A 1 89 ? -13.542 18.900 8.480 1.00 54.97 89 LYS A O 1
#

pLDDT: mean 84.58, std 8.25, range [54.97, 94.19]

Secondary structure (DSSP, 8-state):
-HHHHHHHHHHHHHHHH-HHHHHHHHHHHHHHHHHHHHHHHHHHTTTS-TTSSHHHHHHHHHHHHHHTTTSTT---HHHHHHTS-GGG-

Foldseek 3Di:
DVQLVVLVVCLVVVCVVPVVVSLVSNVVSVLVVLVVLVVVCVVCVVPDPQCVDPVSVVSVVVSVLVVCCPDPPDDDPSCCVRPVVVVVD

Solvent-accessible surface area (backbone atoms only — not comparable to full-atom values): 5134 Å² total; per-residue (Å²): 114,66,66,37,53,54,35,56,72,44,26,71,67,38,38,77,78,38,51,65,63,29,44,51,48,43,49,54,34,48,49,56,48,40,51,53,51,47,60,48,45,76,75,40,55,92,82,43,73,46,76,82,36,72,70,51,35,48,52,53,51,54,36,59,58,55,75,50,50,90,40,95,81,60,71,55,68,60,49,40,43,72,71,67,50,52,78,78,113

Mean predicted aligned error: 5.79 Å

Radius of gyration: 15.34 Å; Cα contacts (8 Å, |Δi|>4): 56; chains: 1; bounding box: 32×31×39 Å